Protein AF-A0A920GDY1-F1 (afdb_monomer)

Structure (mmCIF, N/CA/C/O backbone):
data_AF-A0A920GDY1-F1
#
_entry.id   AF-A0A920GDY1-F1
#
loop_
_atom_site.group_PDB
_atom_site.id
_atom_site.type_symbol
_atom_site.label_atom_id
_atom_site.label_alt_id
_atom_site.label_comp_id
_atom_site.label_asym_id
_atom_site.label_entity_id
_atom_site.label_seq_id
_atom_site.pdbx_PDB_ins_code
_atom_site.Cartn_x
_atom_site.Cartn_y
_atom_site.Cartn_z
_atom_site.occupancy
_atom_site.B_iso_or_equiv
_atom_site.auth_seq_id
_atom_site.auth_comp_id
_atom_site.auth_asym_id
_atom_site.auth_atom_id
_atom_site.pdbx_PDB_model_num
ATOM 1 N N . MET A 1 1 ? -15.456 -0.513 18.887 1.00 75.94 1 MET A N 1
ATOM 2 C CA . MET A 1 1 ? -14.136 -1.034 18.470 1.00 75.94 1 MET A CA 1
ATOM 3 C C . MET A 1 1 ? -13.930 -0.932 16.962 1.00 75.94 1 MET A C 1
ATOM 5 O O . MET A 1 1 ? -13.082 -0.151 16.566 1.00 75.94 1 MET A O 1
ATOM 9 N N . MET A 1 2 ? -14.761 -1.563 16.118 1.00 81.94 2 MET A N 1
ATOM 10 C CA . MET A 1 2 ? -14.615 -1.548 14.642 1.00 81.94 2 MET A CA 1
ATOM 11 C C . MET A 1 2 ? -14.378 -0.160 14.011 1.00 81.94 2 MET A C 1
ATOM 13 O O . MET A 1 2 ? -13.548 -0.000 13.127 1.00 81.94 2 MET A O 1
ATOM 17 N N . ARG A 1 3 ? -15.043 0.887 14.512 1.00 79.88 3 ARG A N 1
ATOM 18 C CA . ARG A 1 3 ? -14.840 2.268 14.035 1.00 79.88 3 ARG A CA 1
ATOM 19 C C . ARG A 1 3 ? -13.466 2.850 14.347 1.00 79.88 3 ARG A C 1
ATOM 21 O O . ARG A 1 3 ? -12.954 3.624 13.551 1.00 79.88 3 ARG A O 1
ATOM 28 N N . LEU A 1 4 ? -12.928 2.551 15.529 1.00 85.88 4 LEU A N 1
ATOM 29 C CA . LEU A 1 4 ? -11.597 3.017 15.914 1.00 85.88 4 LEU A CA 1
ATOM 30 C C . LEU A 1 4 ? -10.558 2.328 15.036 1.00 85.88 4 LEU A C 1
ATOM 32 O O . LEU A 1 4 ? -9.696 3.007 14.506 1.00 85.88 4 LEU A O 1
ATOM 36 N N . ILE A 1 5 ? -10.736 1.030 14.782 1.00 89.81 5 ILE A N 1
ATOM 37 C CA . ILE A 1 5 ? -9.878 0.255 13.881 1.00 89.81 5 ILE A CA 1
ATOM 38 C C . ILE A 1 5 ? -9.884 0.859 12.471 1.00 89.81 5 ILE A C 1
ATOM 40 O O . ILE A 1 5 ? -8.822 1.167 11.950 1.00 89.81 5 ILE A O 1
ATOM 44 N N . LEU A 1 6 ? -11.059 1.131 11.885 1.00 88.25 6 LEU A N 1
ATOM 45 C CA . LEU A 1 6 ? -11.145 1.753 10.553 1.00 88.25 6 LEU A CA 1
ATOM 46 C C . LEU A 1 6 ? -10.499 3.145 10.499 1.00 88.25 6 LEU A C 1
ATOM 48 O O . LEU A 1 6 ? -9.872 3.487 9.504 1.00 88.25 6 LEU A O 1
ATOM 52 N N . LYS A 1 7 ? -10.633 3.950 11.560 1.00 88.81 7 LYS A N 1
ATOM 53 C CA . LYS A 1 7 ? -9.992 5.271 11.638 1.00 88.81 7 LYS A CA 1
ATOM 54 C C . LYS A 1 7 ? -8.479 5.181 11.788 1.00 88.81 7 LYS A C 1
ATOM 56 O O . LYS A 1 7 ? -7.783 5.968 11.163 1.00 88.81 7 LYS A O 1
ATOM 61 N N . LEU A 1 8 ? -7.992 4.254 12.613 1.00 92.12 8 LEU A N 1
ATOM 62 C CA . LEU A 1 8 ? -6.563 4.004 12.780 1.00 92.12 8 LEU A CA 1
ATOM 63 C C . LEU A 1 8 ? -5.958 3.521 11.463 1.00 92.12 8 LEU A C 1
ATOM 65 O O . LEU A 1 8 ? -4.971 4.087 11.015 1.00 92.12 8 LEU A O 1
ATOM 69 N N . LEU A 1 9 ? -6.607 2.561 10.800 1.00 91.94 9 LEU A N 1
ATOM 70 C CA . LEU A 1 9 ? -6.190 2.069 9.491 1.00 91.94 9 LEU A CA 1
ATOM 71 C C . LEU A 1 9 ? -6.144 3.203 8.461 1.00 91.94 9 LEU A C 1
ATOM 73 O O . LEU A 1 9 ? -5.144 3.384 7.777 1.00 91.94 9 LEU A O 1
ATOM 77 N N . ALA A 1 10 ? -7.197 4.020 8.404 1.00 91.50 10 ALA A N 1
ATOM 78 C CA . ALA A 1 10 ? -7.238 5.169 7.514 1.00 91.50 10 ALA A CA 1
ATOM 79 C C . ALA A 1 10 ? -6.129 6.191 7.806 1.00 91.50 10 ALA A C 1
ATOM 81 O O . ALA A 1 10 ? -5.517 6.708 6.878 1.00 91.50 10 ALA A O 1
ATOM 82 N N . ALA A 1 11 ? -5.860 6.472 9.084 1.00 92.69 11 ALA A N 1
ATOM 83 C CA . ALA A 1 11 ? -4.797 7.383 9.490 1.00 92.69 11 ALA A CA 1
ATOM 84 C C . ALA A 1 11 ? -3.420 6.861 9.063 1.00 92.69 11 ALA A C 1
ATOM 86 O O . ALA A 1 11 ? -2.634 7.628 8.522 1.00 92.69 11 ALA A O 1
ATOM 87 N N . VAL A 1 12 ? -3.157 5.561 9.233 1.00 93.94 12 VAL A N 1
ATOM 88 C CA . VAL A 1 12 ? -1.912 4.927 8.775 1.00 93.94 12 VAL A CA 1
ATOM 89 C C . VAL A 1 12 ? -1.744 5.090 7.264 1.00 93.94 12 VAL A C 1
ATOM 91 O O . VAL A 1 12 ? -0.704 5.567 6.822 1.00 93.94 12 VAL A O 1
ATOM 94 N N . PHE A 1 13 ? -2.773 4.780 6.468 1.00 90.94 13 PHE A N 1
ATOM 95 C CA . PHE A 1 13 ? -2.702 4.925 5.009 1.00 90.94 13 PHE A CA 1
ATOM 96 C C . PHE A 1 13 ? -2.527 6.379 4.551 1.00 90.94 13 PHE A C 1
ATOM 98 O O . PHE A 1 13 ? -1.761 6.634 3.626 1.00 90.94 13 PHE A O 1
ATOM 105 N N . LEU A 1 14 ? -3.179 7.342 5.209 1.00 90.62 14 LEU A N 1
ATOM 106 C CA . LEU A 1 14 ? -2.998 8.762 4.895 1.00 90.62 14 LEU A CA 1
ATOM 107 C C . LEU A 1 14 ? -1.600 9.267 5.260 1.00 90.62 14 LEU A C 1
ATOM 109 O O . LEU A 1 14 ? -1.019 10.028 4.492 1.00 90.62 14 LEU A O 1
ATOM 113 N N . LEU A 1 15 ? -1.053 8.837 6.401 1.00 92.25 15 LEU A N 1
ATOM 114 C CA . LEU A 1 15 ? 0.309 9.189 6.803 1.00 92.25 15 LEU A CA 1
ATOM 115 C C . LEU A 1 15 ? 1.340 8.604 5.836 1.00 92.25 15 LEU A C 1
ATOM 117 O O . LEU A 1 15 ? 2.235 9.325 5.409 1.00 92.25 15 LEU A O 1
ATOM 121 N N . LEU A 1 16 ? 1.182 7.338 5.437 1.00 89.56 16 LEU A N 1
ATOM 122 C CA . LEU A 1 16 ? 2.042 6.703 4.436 1.00 89.56 16 LEU A CA 1
ATOM 123 C C . LEU A 1 16 ? 1.950 7.408 3.078 1.00 89.56 16 LEU A C 1
ATOM 125 O O . LEU A 1 16 ? 2.979 7.731 2.493 1.00 89.56 16 LEU A O 1
ATOM 129 N N . GLY A 1 17 ? 0.739 7.707 2.598 1.00 88.06 17 GLY A N 1
ATOM 130 C CA . GLY A 1 17 ? 0.547 8.438 1.343 1.00 88.06 17 GLY A CA 1
ATOM 131 C C . GLY A 1 17 ? 1.166 9.836 1.378 1.00 88.06 17 GLY A C 1
ATOM 132 O O . GLY A 1 17 ? 1.862 10.220 0.444 1.00 88.06 17 GLY A O 1
ATOM 133 N N . SER A 1 18 ? 0.984 10.567 2.481 1.00 87.81 18 SER A N 1
ATOM 134 C CA . SER A 1 18 ? 1.590 11.889 2.672 1.00 87.81 18 SER A CA 1
ATOM 135 C C . SER A 1 18 ? 3.114 11.826 2.776 1.00 87.81 18 SER A C 1
ATOM 137 O O . SER A 1 18 ? 3.782 12.740 2.305 1.00 87.81 18 SER A O 1
ATOM 139 N N . TRP A 1 19 ? 3.666 10.773 3.382 1.00 88.25 19 TRP A N 1
ATOM 140 C CA . TRP A 1 19 ? 5.110 10.560 3.479 1.00 88.25 19 TRP A CA 1
ATOM 141 C C . TRP A 1 19 ? 5.737 10.312 2.106 1.00 88.25 19 TRP A C 1
ATOM 143 O O . TRP A 1 19 ? 6.722 10.955 1.753 1.00 88.25 19 TRP A O 1
ATOM 153 N N . VAL A 1 20 ? 5.133 9.426 1.309 1.00 86.25 20 VAL A N 1
ATOM 154 C CA . VAL A 1 20 ? 5.582 9.149 -0.064 1.00 86.25 20 VAL A CA 1
ATOM 155 C C . VAL A 1 20 ? 5.465 10.401 -0.934 1.00 86.25 20 VAL A C 1
ATOM 157 O O . VAL A 1 20 ? 6.415 10.753 -1.621 1.00 86.25 20 VAL A O 1
ATOM 160 N N . MET A 1 21 ? 4.348 11.129 -0.834 1.00 86.31 21 MET A N 1
ATOM 161 C CA . MET A 1 21 ? 4.143 12.382 -1.566 1.00 86.31 21 MET A CA 1
ATOM 162 C C . MET A 1 21 ? 5.175 13.456 -1.193 1.00 86.31 21 MET A C 1
ATOM 164 O O . MET A 1 21 ? 5.622 14.201 -2.057 1.00 86.31 21 MET A O 1
ATOM 168 N N . PHE A 1 22 ? 5.567 13.543 0.081 1.00 85.44 22 PHE A N 1
ATOM 169 C CA . PHE A 1 22 ? 6.618 14.466 0.507 1.00 85.44 22 PHE A CA 1
ATOM 170 C C . PHE A 1 22 ? 7.967 14.097 -0.118 1.00 85.44 22 PHE A C 1
ATOM 172 O O . PHE A 1 22 ? 8.646 14.978 -0.633 1.00 85.44 22 PHE A O 1
ATOM 179 N N . GLY A 1 23 ? 8.309 12.804 -0.146 1.00 82.69 23 GLY A N 1
ATOM 180 C CA . GLY A 1 23 ? 9.503 12.303 -0.828 1.00 82.69 23 GLY A CA 1
ATOM 181 C C . GLY A 1 23 ? 9.524 12.639 -2.321 1.00 82.69 23 GLY A C 1
ATOM 182 O O . GLY A 1 23 ? 10.549 13.108 -2.812 1.00 82.69 23 GLY A O 1
ATOM 183 N N . ASP A 1 24 ? 8.391 12.471 -3.006 1.00 80.50 24 ASP A N 1
ATOM 184 C CA . ASP A 1 24 ? 8.234 12.817 -4.425 1.00 80.50 24 ASP A CA 1
ATOM 185 C C . ASP A 1 24 ? 8.412 14.331 -4.676 1.00 80.50 24 ASP A C 1
ATOM 187 O O . ASP A 1 24 ? 9.008 14.717 -5.671 1.00 80.50 24 ASP A O 1
ATOM 191 N N . ILE A 1 25 ? 7.935 15.201 -3.774 1.00 79.56 25 ILE A N 1
ATOM 192 C CA . ILE A 1 25 ? 8.066 16.668 -3.911 1.00 79.56 25 ILE A CA 1
ATOM 193 C C . ILE A 1 25 ? 9.486 17.149 -3.594 1.00 79.56 25 ILE A C 1
ATOM 195 O O . ILE A 1 25 ? 9.960 18.109 -4.189 1.00 79.56 25 ILE A O 1
ATOM 199 N N . THR A 1 26 ? 10.167 16.530 -2.627 1.00 80.50 26 THR A N 1
ATOM 200 C CA . THR A 1 26 ? 11.518 16.959 -2.223 1.00 80.50 26 THR A CA 1
ATOM 201 C C . THR A 1 26 ? 12.615 16.548 -3.201 1.00 80.50 26 THR A C 1
ATOM 203 O O . THR A 1 26 ? 13.709 17.103 -3.139 1.00 80.50 26 THR A O 1
ATOM 206 N N . ASN A 1 27 ? 12.345 15.579 -4.076 1.00 72.56 27 ASN A N 1
ATOM 207 C CA . ASN A 1 27 ? 13.292 15.082 -5.066 1.00 72.56 27 ASN A CA 1
ATOM 208 C C . ASN A 1 27 ? 12.823 15.504 -6.467 1.00 72.56 27 ASN A C 1
ATOM 210 O O . ASN A 1 27 ? 12.179 14.725 -7.165 1.00 72.56 27 ASN A O 1
ATOM 214 N N . ASP A 1 28 ? 13.159 16.734 -6.872 1.00 61.88 28 ASP A N 1
ATOM 215 C CA . ASP A 1 28 ? 12.762 17.337 -8.162 1.00 61.88 28 ASP A CA 1
ATOM 216 C C . ASP A 1 28 ? 13.195 16.527 -9.412 1.00 61.88 28 ASP A C 1
ATOM 218 O O . ASP A 1 28 ? 12.637 16.717 -10.490 1.00 61.88 28 ASP A O 1
ATOM 222 N N . ASP A 1 29 ? 14.152 15.597 -9.283 1.00 60.28 29 ASP A N 1
ATOM 223 C CA . ASP A 1 29 ? 14.707 14.804 -10.397 1.00 60.28 29 ASP A CA 1
ATOM 224 C C . ASP A 1 29 ? 14.042 13.429 -10.613 1.00 60.28 29 ASP A C 1
ATOM 226 O O . ASP A 1 29 ? 14.365 12.724 -11.573 1.00 60.28 29 ASP A O 1
ATOM 230 N N . SER A 1 30 ? 13.112 13.010 -9.749 1.00 58.72 30 SER A N 1
ATOM 231 C CA . SER A 1 30 ? 12.469 11.693 -9.852 1.00 58.72 30 SER A CA 1
ATOM 232 C C . SER A 1 30 ? 10.981 11.800 -10.167 1.00 58.72 30 SER A C 1
ATOM 234 O O . SER A 1 30 ? 10.211 12.395 -9.418 1.00 58.72 30 SER A O 1
ATOM 236 N N . ALA A 1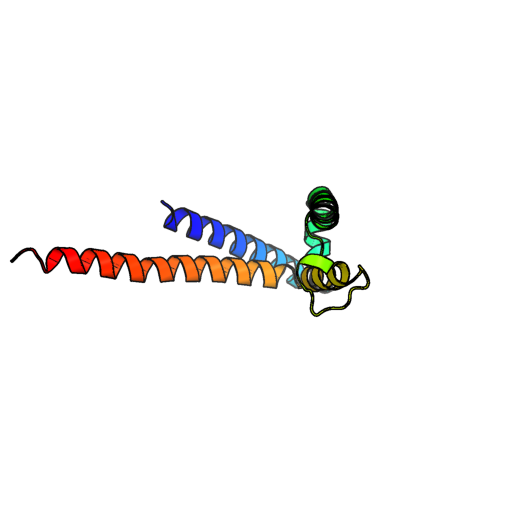 31 ? 10.558 11.166 -11.265 1.00 65.69 31 ALA A N 1
ATOM 237 C CA . ALA A 1 31 ? 9.146 10.898 -11.515 1.00 65.69 31 ALA A CA 1
ATOM 238 C C . ALA A 1 31 ? 8.534 10.154 -10.312 1.00 65.69 31 ALA A C 1
ATOM 240 O O . ALA A 1 31 ? 9.209 9.320 -9.707 1.00 65.69 31 ALA A O 1
ATOM 241 N N . SER A 1 32 ? 7.271 10.461 -9.979 1.00 74.38 32 SER A N 1
ATOM 242 C CA . SER A 1 32 ? 6.572 9.909 -8.805 1.00 74.38 32 SER A CA 1
ATOM 243 C C . SER A 1 32 ? 6.793 8.405 -8.662 1.00 74.38 32 SER A C 1
ATOM 245 O O . SER A 1 32 ? 6.676 7.659 -9.639 1.00 74.38 32 SER A O 1
ATOM 247 N N . VAL A 1 33 ? 7.100 7.953 -7.444 1.00 82.56 33 VAL A N 1
ATOM 248 C CA . VAL A 1 33 ? 7.370 6.535 -7.208 1.00 82.56 33 VAL A CA 1
ATOM 249 C C . VAL A 1 33 ? 6.118 5.708 -7.512 1.00 82.56 33 VAL A C 1
ATOM 251 O O . VAL A 1 33 ? 5.048 5.869 -6.912 1.00 82.56 33 VAL A O 1
ATOM 254 N N . MET A 1 34 ? 6.270 4.777 -8.452 1.00 86.94 34 MET A N 1
ATOM 255 C CA . MET A 1 34 ? 5.208 3.860 -8.855 1.00 86.94 34 MET A CA 1
ATOM 256 C C . MET A 1 34 ? 4.915 2.866 -7.731 1.00 86.94 34 MET A C 1
ATOM 258 O O . MET A 1 34 ? 5.825 2.411 -7.036 1.00 86.94 34 MET A O 1
ATOM 262 N N . LEU A 1 35 ? 3.648 2.485 -7.567 1.00 83.94 35 LEU A N 1
ATOM 263 C CA . LEU A 1 35 ? 3.206 1.558 -6.525 1.00 83.94 35 LEU A CA 1
ATOM 264 C C . LEU A 1 35 ? 3.976 0.232 -6.585 1.00 83.94 35 LEU A C 1
ATOM 266 O O . LEU A 1 35 ? 4.446 -0.252 -5.559 1.00 83.94 35 LEU A O 1
ATOM 270 N N . GLY A 1 36 ? 4.161 -0.326 -7.781 1.00 81.75 36 GLY A N 1
ATOM 271 C CA . GLY A 1 36 ? 4.912 -1.564 -7.978 1.00 81.75 36 GLY A CA 1
ATOM 272 C C . GLY A 1 36 ? 6.368 -1.456 -7.536 1.00 81.75 36 GLY A C 1
ATOM 273 O O . GLY A 1 36 ? 6.850 -2.333 -6.826 1.00 81.75 36 GLY A O 1
ATOM 274 N N . GLN A 1 37 ? 7.042 -0.355 -7.879 1.00 83.31 37 GLN A N 1
ATOM 275 C CA . GLN A 1 37 ? 8.415 -0.098 -7.440 1.00 83.31 37 GLN A CA 1
ATOM 276 C C . GLN A 1 37 ? 8.479 0.081 -5.919 1.00 83.31 37 GLN A C 1
ATOM 278 O O . GLN A 1 37 ? 9.323 -0.521 -5.256 1.00 83.31 37 GLN A O 1
ATOM 283 N N . TYR A 1 38 ? 7.542 0.843 -5.348 1.00 85.12 38 TYR A N 1
ATOM 284 C CA . TYR A 1 38 ? 7.464 1.048 -3.908 1.00 85.12 38 TYR A CA 1
ATOM 285 C C . TYR A 1 38 ? 7.312 -0.278 -3.154 1.00 85.12 38 TYR A C 1
ATOM 287 O O . TYR A 1 38 ? 8.029 -0.508 -2.181 1.00 85.12 38 TYR A O 1
ATOM 295 N N . LEU A 1 39 ? 6.411 -1.159 -3.607 1.00 83.12 39 LEU A N 1
ATOM 296 C CA . LEU A 1 39 ? 6.216 -2.473 -2.998 1.00 83.12 39 LEU A CA 1
ATOM 297 C C . LEU A 1 39 ? 7.395 -3.414 -3.238 1.00 83.12 39 LEU A C 1
ATOM 299 O O . LEU A 1 39 ? 7.780 -4.105 -2.303 1.00 83.12 39 LEU A O 1
ATOM 303 N N . TYR A 1 40 ? 7.987 -3.438 -4.432 1.00 82.19 40 TYR A N 1
ATOM 304 C CA . TYR A 1 40 ? 9.127 -4.309 -4.723 1.00 82.19 40 TYR A CA 1
ATOM 305 C C . TYR A 1 40 ? 10.338 -3.978 -3.845 1.00 82.19 40 TYR A C 1
ATOM 307 O O . TYR A 1 40 ? 10.968 -4.877 -3.299 1.00 82.19 40 TYR A O 1
ATOM 315 N N . GLU A 1 41 ? 10.614 -2.691 -3.625 1.00 85.06 41 GLU A N 1
ATOM 316 C CA . GLU A 1 41 ? 11.717 -2.248 -2.766 1.00 85.06 41 GLU A CA 1
ATOM 317 C C . GLU A 1 41 ? 11.512 -2.596 -1.280 1.00 85.06 41 GLU A C 1
ATOM 319 O O . GLU A 1 41 ? 12.490 -2.754 -0.553 1.00 85.06 41 GLU A O 1
ATOM 324 N N . ARG A 1 42 ? 10.262 -2.697 -0.799 1.00 85.19 42 ARG A N 1
ATOM 325 C CA . ARG A 1 42 ? 9.968 -2.958 0.626 1.00 85.19 42 ARG A CA 1
ATOM 326 C C . ARG A 1 42 ? 9.559 -4.403 0.919 1.00 85.19 42 ARG A C 1
ATOM 328 O O . ARG A 1 42 ? 9.765 -4.865 2.037 1.00 85.19 42 ARG A O 1
ATOM 335 N N . ALA A 1 43 ? 8.954 -5.097 -0.039 1.00 83.69 43 ALA A N 1
ATOM 336 C CA . ALA A 1 43 ? 8.371 -6.425 0.127 1.00 83.69 43 ALA A CA 1
ATOM 337 C C . ALA A 1 43 ? 8.351 -7.211 -1.207 1.00 83.69 43 ALA A C 1
ATOM 339 O O . ALA A 1 43 ? 7.273 -7.492 -1.741 1.00 83.69 43 ALA A O 1
ATOM 340 N N . PRO A 1 44 ? 9.519 -7.611 -1.746 1.00 80.88 44 PRO A N 1
ATOM 341 C CA . PRO A 1 44 ? 9.594 -8.352 -3.010 1.00 80.88 44 PRO A CA 1
ATOM 342 C C . PRO A 1 44 ? 8.925 -9.733 -2.918 1.00 80.88 44 PRO A C 1
ATOM 344 O O . PRO A 1 44 ? 8.234 -10.153 -3.843 1.00 80.88 44 PRO A O 1
ATOM 347 N N . GLU A 1 45 ? 9.042 -10.392 -1.763 1.00 82.56 45 GLU A N 1
ATOM 348 C CA . GLU A 1 45 ? 8.415 -11.690 -1.475 1.00 82.56 45 GLU A CA 1
ATOM 349 C C 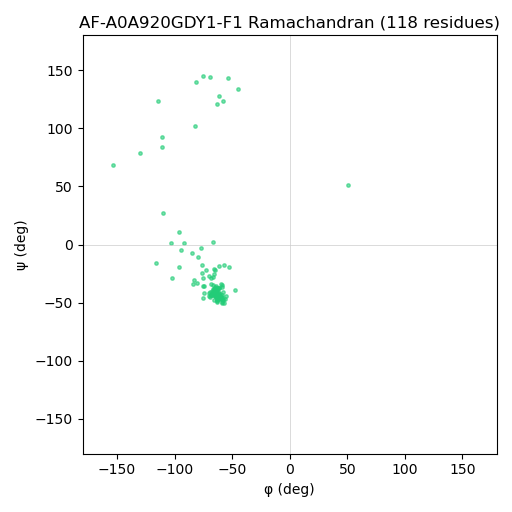. GLU A 1 45 ? 6.888 -11.645 -1.615 1.00 82.56 45 GLU A C 1
ATOM 351 O O . GLU A 1 45 ? 6.269 -12.588 -2.098 1.00 82.56 45 GLU A O 1
ATOM 356 N N . PHE A 1 46 ? 6.253 -10.528 -1.238 1.00 80.12 46 PHE A N 1
ATOM 357 C CA . PHE A 1 46 ? 4.801 -10.386 -1.352 1.00 80.12 46 PHE A CA 1
ATOM 358 C C . PHE A 1 46 ? 4.341 -10.432 -2.812 1.00 80.12 46 PHE A C 1
ATOM 360 O O . PHE A 1 46 ? 3.333 -11.066 -3.114 1.00 80.12 46 PHE A O 1
ATOM 367 N N . LEU A 1 47 ? 5.089 -9.792 -3.716 1.00 73.75 47 LEU A N 1
ATOM 368 C CA . LEU A 1 47 ? 4.779 -9.781 -5.145 1.00 73.75 47 LEU A CA 1
ATOM 369 C C . LEU A 1 47 ? 4.944 -11.173 -5.763 1.00 73.75 47 LEU A C 1
ATOM 371 O O . LEU A 1 47 ? 4.056 -11.615 -6.485 1.00 73.75 47 LEU A O 1
ATOM 375 N N . GLN A 1 48 ? 6.015 -11.887 -5.411 1.00 80.12 48 GLN A N 1
ATOM 376 C CA . GLN A 1 48 ? 6.274 -13.243 -5.909 1.00 80.12 48 GLN A CA 1
ATOM 377 C C . GLN A 1 48 ? 5.241 -14.256 -5.399 1.00 80.12 48 GLN A C 1
ATOM 379 O O . GLN A 1 48 ? 4.745 -15.090 -6.156 1.00 80.12 48 GLN A O 1
ATOM 384 N N . VAL A 1 49 ? 4.867 -14.168 -4.118 1.00 80.06 49 VAL A N 1
ATOM 385 C CA . VAL A 1 49 ? 3.824 -15.027 -3.543 1.00 80.06 49 VAL A CA 1
ATOM 386 C C . VAL A 1 49 ? 2.461 -14.706 -4.153 1.00 80.06 49 VAL A C 1
ATOM 388 O O . VAL A 1 49 ? 1.711 -15.628 -4.464 1.00 80.06 49 VAL A O 1
ATOM 391 N N . ALA A 1 50 ? 2.129 -13.427 -4.351 1.00 76.75 50 ALA A N 1
ATOM 392 C CA . ALA A 1 50 ? 0.880 -13.039 -4.996 1.00 76.75 50 ALA A CA 1
ATOM 393 C C . ALA A 1 50 ? 0.796 -13.590 -6.426 1.00 76.75 50 ALA A C 1
ATOM 395 O O . ALA A 1 50 ? -0.216 -14.194 -6.771 1.00 76.75 50 ALA A O 1
ATOM 396 N N . GLU A 1 51 ? 1.864 -13.456 -7.217 1.00 76.12 51 GLU A N 1
ATOM 397 C CA . GLU A 1 51 ? 1.960 -14.015 -8.570 1.00 76.12 51 GLU A CA 1
ATOM 398 C C . GLU A 1 51 ? 1.747 -15.536 -8.570 1.00 76.12 51 GLU A C 1
ATOM 400 O O . GLU A 1 51 ? 0.857 -16.029 -9.262 1.00 76.12 51 GLU A O 1
ATOM 405 N N . ALA A 1 52 ? 2.459 -16.272 -7.712 1.00 77.06 52 ALA A N 1
ATOM 406 C CA . ALA A 1 52 ? 2.332 -17.727 -7.618 1.00 77.06 52 ALA A CA 1
ATOM 407 C C . ALA A 1 52 ? 0.943 -18.198 -7.141 1.00 77.06 52 ALA A C 1
ATOM 409 O O . ALA A 1 52 ? 0.443 -19.234 -7.583 1.00 77.06 52 ALA A O 1
ATOM 410 N N . VAL A 1 53 ? 0.304 -17.465 -6.221 1.00 77.56 53 VAL A N 1
ATOM 411 C CA . VAL A 1 53 ? -1.055 -17.778 -5.746 1.00 77.56 53 VAL A CA 1
ATOM 412 C C . VAL A 1 53 ? -2.077 -17.516 -6.846 1.00 77.56 53 VAL A C 1
ATOM 414 O O . VAL A 1 53 ? -2.964 -18.337 -7.066 1.00 77.56 53 VAL A O 1
ATOM 417 N N . ILE A 1 54 ? -1.969 -16.387 -7.537 1.00 69.69 54 ILE A N 1
ATOM 418 C CA . ILE A 1 54 ? -2.894 -16.018 -8.606 1.00 69.69 54 ILE A CA 1
ATOM 419 C C . ILE A 1 54 ? -2.806 -17.027 -9.754 1.00 69.69 54 ILE A C 1
ATOM 421 O O . ILE A 1 54 ? -3.840 -17.566 -10.134 1.00 69.69 54 ILE A O 1
ATOM 425 N N . ASP A 1 55 ? -1.601 -17.345 -10.231 1.00 70.50 55 ASP A N 1
ATOM 426 C CA . ASP A 1 55 ? -1.384 -18.301 -11.327 1.00 70.50 55 ASP A CA 1
ATOM 427 C C . ASP A 1 55 ? -1.945 -19.698 -11.002 1.00 70.50 55 ASP A C 1
ATOM 429 O O . ASP A 1 55 ? -2.506 -20.392 -11.848 1.00 70.50 55 ASP A O 1
ATOM 433 N N . ARG A 1 56 ? -1.871 -20.097 -9.727 1.00 70.00 56 ARG A N 1
ATOM 434 C CA . ARG A 1 56 ? -2.335 -21.412 -9.273 1.00 70.00 56 ARG A CA 1
ATOM 435 C C . ARG A 1 56 ? -3.834 -21.492 -8.976 1.00 70.00 56 ARG A C 1
ATOM 437 O O . ARG A 1 56 ? -4.411 -22.568 -9.124 1.00 70.00 56 ARG A O 1
ATOM 444 N N . TYR A 1 57 ? -4.448 -20.421 -8.474 1.00 68.81 57 TYR A N 1
ATOM 445 C CA . TYR A 1 57 ? -5.810 -20.468 -7.917 1.00 68.81 57 TYR A CA 1
ATOM 446 C C . TYR A 1 57 ? -6.835 -19.628 -8.677 1.00 68.81 57 TYR A C 1
ATOM 448 O O . TYR A 1 57 ? -8.035 -19.821 -8.479 1.00 68.81 57 TYR A O 1
ATOM 456 N N . ILE A 1 58 ? -6.398 -18.706 -9.530 1.00 66.31 58 ILE A N 1
ATOM 457 C CA . ILE A 1 58 ? -7.283 -17.885 -10.348 1.00 66.31 58 ILE A CA 1
ATOM 458 C C . ILE A 1 58 ? -7.098 -18.322 -11.792 1.00 66.31 58 ILE A C 1
ATOM 460 O O . ILE A 1 58 ? -6.236 -17.809 -12.490 1.00 66.31 58 ILE A O 1
ATOM 464 N N . ASP A 1 59 ? -7.925 -19.264 -12.242 1.00 60.97 59 ASP A N 1
ATOM 465 C CA . ASP A 1 59 ? -7.975 -19.658 -13.649 1.00 60.97 59 ASP A CA 1
ATOM 466 C C . ASP A 1 59 ? -8.860 -18.659 -14.42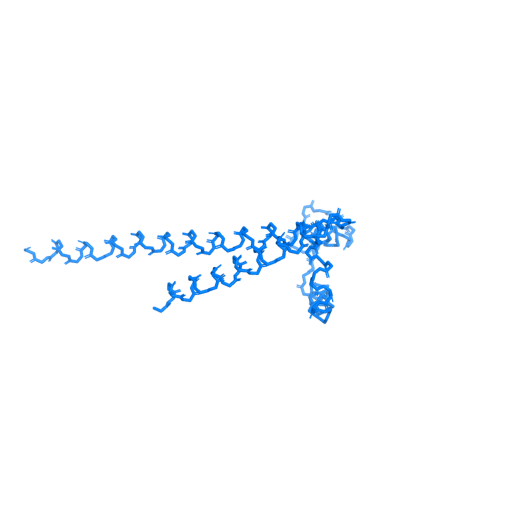4 1.00 60.97 59 ASP A C 1
ATOM 468 O O . ASP A 1 59 ? -10.098 -18.726 -14.328 1.00 60.97 59 ASP A O 1
ATOM 472 N N . PRO A 1 60 ? -8.274 -17.701 -15.174 1.00 56.75 60 PRO A N 1
ATOM 473 C CA . PRO A 1 60 ? -9.039 -16.654 -15.846 1.00 56.75 60 PRO A CA 1
ATOM 474 C C . PRO A 1 60 ? -9.967 -17.203 -16.930 1.00 56.75 60 PRO A C 1
ATOM 476 O O . PRO A 1 60 ? -10.964 -16.554 -17.250 1.00 56.75 60 PRO A O 1
ATOM 479 N N . CYS A 1 61 ? -9.679 -18.402 -17.450 1.00 59.25 61 CYS A N 1
ATOM 480 C CA . CYS A 1 61 ? -10.484 -19.059 -18.474 1.00 59.25 61 CYS A CA 1
ATOM 481 C C . CYS A 1 61 ? -11.847 -19.499 -17.929 1.00 59.25 61 CYS A C 1
ATOM 483 O O . CYS A 1 61 ? -12.848 -19.449 -18.643 1.00 59.25 61 CYS A O 1
ATOM 485 N N . SER A 1 62 ? -11.898 -19.904 -16.657 1.00 56.62 62 SER A N 1
ATOM 486 C CA . SER A 1 62 ? -13.139 -20.331 -15.999 1.00 56.62 62 SER A CA 1
ATOM 487 C C . SER A 1 62 ? -13.962 -19.157 -15.456 1.00 56.62 62 SER A C 1
ATOM 489 O O . SER A 1 62 ? -15.191 -19.230 -15.416 1.00 56.62 62 SER A O 1
ATOM 491 N N . LEU A 1 63 ? -13.297 -18.063 -15.060 1.00 60.22 63 LEU A N 1
ATOM 492 C CA . LEU A 1 63 ? -13.943 -16.918 -14.415 1.00 60.22 63 LEU A CA 1
ATOM 493 C C . LEU A 1 63 ? -14.634 -15.979 -15.416 1.00 60.22 63 LEU A C 1
ATOM 495 O O . LEU A 1 63 ? -15.668 -15.394 -15.100 1.00 60.22 63 LEU A O 1
ATOM 499 N N . PHE A 1 64 ? -14.080 -15.841 -16.626 1.00 56.09 64 PHE A N 1
ATOM 500 C CA . PHE A 1 64 ? -14.629 -14.994 -17.684 1.00 56.09 64 PHE A CA 1
ATOM 501 C C . PHE A 1 64 ? -14.741 -15.759 -19.009 1.00 56.09 64 PHE A C 1
ATOM 503 O O . PHE A 1 64 ? -13.968 -15.557 -19.943 1.00 56.09 64 PHE A O 1
ATOM 510 N N . ILE A 1 65 ? -15.790 -16.579 -19.118 1.00 53.56 65 ILE A N 1
ATOM 511 C CA . ILE A 1 65 ? -16.164 -17.353 -20.323 1.00 53.56 65 ILE A CA 1
ATOM 512 C C . ILE A 1 65 ? -16.287 -16.471 -21.588 1.00 53.56 65 ILE A C 1
ATOM 514 O O . ILE A 1 65 ? -16.194 -16.962 -22.709 1.00 53.56 65 ILE A O 1
ATOM 518 N N . ALA A 1 66 ? -16.453 -15.155 -21.424 1.00 55.16 66 ALA A N 1
ATOM 519 C CA . ALA A 1 66 ? -16.578 -14.191 -22.513 1.00 55.16 66 ALA A CA 1
ATOM 520 C C . ALA A 1 66 ? -15.249 -13.767 -23.182 1.00 55.16 66 ALA A C 1
ATOM 522 O O . ALA A 1 66 ? -15.310 -13.096 -24.209 1.00 55.16 66 ALA A O 1
ATOM 523 N N . LEU A 1 67 ? -14.068 -14.108 -22.636 1.00 53.28 67 LEU A 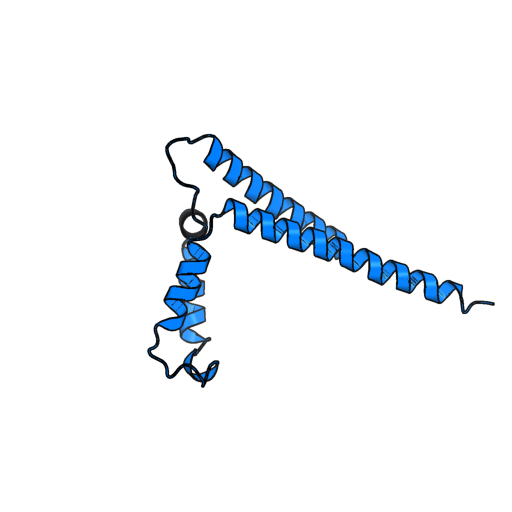N 1
ATOM 524 C CA . LEU A 1 67 ? -12.780 -13.567 -23.118 1.00 53.28 67 LEU A CA 1
ATOM 525 C C . LEU A 1 67 ? -11.923 -14.502 -24.002 1.00 53.28 67 LEU A C 1
ATOM 527 O O . LEU A 1 67 ? -10.863 -14.068 -24.443 1.00 53.28 67 LEU A O 1
ATOM 531 N N . GLY A 1 68 ? -12.360 -15.730 -24.327 1.00 51.38 68 GLY A N 1
ATOM 532 C CA . GLY A 1 68 ? -11.724 -16.575 -25.367 1.00 51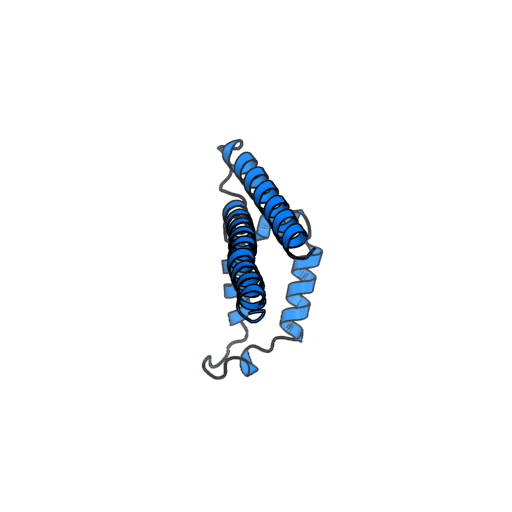.38 68 GLY A CA 1
ATOM 533 C C . GLY A 1 68 ? -10.199 -16.743 -25.224 1.00 51.38 68 GLY A C 1
ATOM 534 O O . GLY A 1 68 ? -9.449 -16.442 -26.149 1.00 51.38 68 GLY A O 1
ATOM 535 N N . CYS A 1 69 ? -9.742 -17.136 -24.033 1.00 56.06 69 CYS A N 1
ATOM 536 C CA . CYS A 1 69 ? -8.425 -16.791 -23.494 1.00 56.06 69 CYS A CA 1
ATOM 537 C C . CYS A 1 69 ? -7.182 -17.273 -24.273 1.00 56.06 69 CYS A C 1
ATOM 539 O O . CYS A 1 69 ? -6.947 -18.466 -24.454 1.00 56.06 69 CYS A O 1
ATOM 541 N N . SER A 1 70 ? -6.299 -16.305 -24.556 1.00 51.91 70 SER A N 1
ATOM 542 C CA . SER A 1 70 ? -4.849 -16.419 -24.337 1.00 51.91 70 SER A CA 1
ATOM 543 C C . SER A 1 70 ? -4.564 -16.123 -22.847 1.00 51.91 70 SER A C 1
ATOM 545 O O . SER A 1 70 ? -5.192 -15.213 -22.297 1.00 51.91 70 SER A O 1
ATOM 547 N N . PRO A 1 71 ? -3.651 -16.849 -22.173 1.00 52.28 71 PRO A N 1
ATOM 548 C CA . PRO A 1 71 ? -3.464 -16.835 -20.710 1.00 52.28 71 PRO A CA 1
ATOM 549 C C . PRO A 1 71 ? -2.936 -15.509 -20.125 1.00 52.28 71 PRO A C 1
ATOM 551 O O . PRO A 1 71 ? -2.730 -15.387 -18.923 1.00 52.28 71 PRO A O 1
ATOM 554 N N . PHE A 1 72 ? -2.733 -14.484 -20.949 1.00 53.34 72 PHE A N 1
ATOM 555 C CA . PHE A 1 72 ? -2.006 -13.277 -20.569 1.00 53.34 72 PHE A CA 1
ATOM 556 C C . PHE A 1 72 ? -2.854 -12.131 -20.016 1.00 53.34 72 PHE A C 1
ATOM 558 O O . PHE A 1 72 ? -2.271 -11.104 -19.715 1.00 53.34 72 PHE A O 1
ATOM 565 N N . ILE A 1 73 ? -4.180 -12.236 -19.858 1.00 54.16 73 ILE A N 1
ATOM 566 C CA . ILE A 1 73 ? -5.025 -11.087 -19.436 1.00 54.16 73 ILE A CA 1
ATOM 567 C C . ILE A 1 73 ? -4.729 -10.613 -18.001 1.00 54.16 73 ILE A C 1
ATOM 569 O O . ILE A 1 73 ? -4.923 -9.442 -17.679 1.00 54.16 73 ILE A O 1
ATOM 573 N N . TRP A 1 74 ? -4.214 -11.484 -17.138 1.00 58.19 74 TRP A N 1
ATOM 574 C CA . TRP A 1 74 ? -3.928 -11.134 -15.744 1.00 58.19 74 TRP A CA 1
ATOM 575 C C . TRP A 1 74 ? -2.676 -10.257 -15.574 1.00 58.19 74 TRP A C 1
ATOM 577 O O . TRP A 1 74 ? -2.679 -9.322 -14.770 1.00 58.19 74 TRP A O 1
ATOM 587 N N . HIS A 1 75 ? -1.643 -10.480 -16.393 1.00 60.19 75 HIS A N 1
ATOM 588 C CA . HIS A 1 75 ? -0.419 -9.670 -16.397 1.00 60.19 75 HIS A CA 1
ATOM 589 C C . HIS A 1 75 ? -0.626 -8.165 -16.693 1.00 60.19 75 HIS A C 1
ATOM 591 O O . HIS A 1 75 ? -0.076 -7.362 -15.941 1.00 60.19 75 HIS A O 1
ATOM 597 N N . PRO A 1 76 ? -1.400 -7.722 -17.711 1.00 66.50 76 PRO A N 1
ATOM 598 C CA . PRO A 1 76 ? -1.645 -6.308 -17.990 1.00 66.50 76 PRO A CA 1
ATOM 599 C C . PRO A 1 76 ? -2.533 -5.638 -16.933 1.00 66.50 76 PRO A C 1
ATOM 601 O O . PRO A 1 76 ? -2.425 -4.435 -16.703 1.00 66.50 76 PRO A O 1
ATOM 604 N N . VAL A 1 77 ? -3.404 -6.391 -16.254 1.00 67.56 77 VAL A N 1
ATOM 605 C CA . VAL A 1 77 ? -4.269 -5.833 -15.202 1.00 67.56 77 VAL A CA 1
ATOM 606 C C . VAL A 1 77 ? -3.471 -5.565 -13.926 1.00 67.56 77 VAL A C 1
ATOM 608 O O . VAL A 1 77 ? -3.556 -4.467 -13.381 1.00 67.56 77 VAL A O 1
ATOM 611 N N . ILE A 1 78 ? -2.639 -6.509 -13.475 1.00 70.00 78 ILE A N 1
ATOM 612 C CA . ILE A 1 78 ? -1.740 -6.253 -12.340 1.00 70.00 78 ILE A CA 1
ATOM 613 C C . ILE A 1 78 ? -0.744 -5.151 -12.701 1.00 70.00 78 ILE A C 1
ATOM 615 O O . ILE A 1 78 ? -0.578 -4.210 -11.931 1.00 70.00 78 ILE A O 1
ATOM 619 N N . SER A 1 79 ? -0.093 -5.230 -13.866 1.00 72.31 79 SER A N 1
ATOM 620 C CA . SER A 1 79 ? 0.929 -4.246 -14.232 1.00 72.31 79 SER A CA 1
ATOM 621 C C . SER A 1 79 ? 0.353 -2.836 -14.338 1.00 72.31 79 SER A C 1
ATOM 623 O O . SER A 1 79 ? 0.987 -1.893 -13.872 1.00 72.31 79 SER A O 1
ATOM 625 N N . SER A 1 80 ? -0.878 -2.688 -14.843 1.00 75.94 80 SER A N 1
ATOM 626 C CA . SER A 1 80 ? -1.566 -1.396 -14.855 1.00 75.94 80 SER A CA 1
ATOM 627 C C . SER A 1 80 ? -1.900 -0.893 -13.453 1.00 75.94 80 SER A C 1
ATOM 629 O O . SER A 1 80 ? -1.715 0.291 -13.211 1.00 75.94 80 SER A O 1
ATOM 631 N N . LEU A 1 81 ? -2.305 -1.751 -12.508 1.00 75.88 81 LEU A N 1
ATOM 632 C CA . LEU A 1 81 ? -2.503 -1.365 -11.102 1.00 75.88 81 LEU A CA 1
ATOM 633 C C . LEU A 1 81 ? -1.189 -0.968 -10.411 1.00 75.88 81 LEU A C 1
ATOM 635 O O . LEU A 1 81 ? -1.162 -0.025 -9.621 1.00 75.88 81 LEU A O 1
ATOM 639 N N . LEU A 1 82 ? -0.091 -1.662 -10.715 1.00 78.62 82 LEU A N 1
ATOM 640 C CA . LEU A 1 82 ? 1.237 -1.377 -10.163 1.00 78.62 82 LEU A CA 1
ATOM 641 C C . LEU A 1 82 ? 1.868 -0.107 -10.750 1.00 78.62 82 LEU A C 1
ATOM 643 O O . LEU A 1 82 ? 2.737 0.482 -10.108 1.00 78.62 82 LEU A O 1
ATOM 647 N N . LEU A 1 83 ? 1.423 0.330 -11.930 1.00 83.88 83 LEU A N 1
ATOM 648 C CA . LEU A 1 83 ? 1.866 1.572 -12.566 1.00 83.88 83 LEU A CA 1
ATOM 649 C C . LEU A 1 83 ? 1.244 2.835 -11.954 1.00 83.88 83 LEU A C 1
ATOM 651 O O . LEU A 1 83 ? 1.544 3.939 -12.400 1.00 83.88 83 LEU A O 1
ATOM 655 N N . TRP A 1 84 ? 0.337 2.707 -10.983 1.00 85.44 84 TRP A N 1
ATOM 656 C CA . TRP A 1 84 ? -0.273 3.882 -10.370 1.00 85.44 84 TRP A CA 1
ATOM 657 C C . TRP A 1 84 ? 0.703 4.564 -9.406 1.00 85.44 84 TRP A C 1
ATOM 659 O O . TRP A 1 84 ? 1.436 3.872 -8.696 1.00 85.44 84 TRP A O 1
ATOM 669 N N . PRO A 1 85 ? 0.681 5.905 -9.308 1.00 87.88 85 PRO A N 1
ATOM 670 C CA . PRO A 1 85 ? 1.479 6.626 -8.324 1.00 87.88 85 PRO A CA 1
ATOM 671 C C . PRO A 1 85 ? 1.146 6.158 -6.905 1.00 87.88 85 PRO A C 1
ATOM 673 O O . PRO A 1 85 ? -0.015 6.218 -6.478 1.00 87.88 85 PRO A O 1
ATOM 676 N N . ALA A 1 86 ? 2.156 5.706 -6.161 1.00 86.25 86 ALA A N 1
ATOM 677 C CA . ALA A 1 86 ? 1.963 5.093 -4.847 1.00 86.25 86 ALA A CA 1
ATOM 678 C C . ALA A 1 86 ? 1.248 6.044 -3.871 1.00 86.25 86 ALA A C 1
ATOM 680 O O . ALA A 1 86 ? 0.325 5.642 -3.155 1.00 86.25 86 ALA A O 1
ATOM 681 N N . ALA A 1 87 ? 1.615 7.330 -3.902 1.00 86.81 87 ALA A N 1
ATOM 682 C CA . ALA A 1 87 ? 1.001 8.376 -3.090 1.00 86.81 87 ALA A CA 1
ATOM 683 C C . ALA A 1 87 ? -0.519 8.475 -3.307 1.00 86.81 87 ALA A C 1
ATOM 685 O O . ALA A 1 87 ? -1.286 8.490 -2.341 1.00 86.81 87 ALA A O 1
ATOM 686 N N . ILE A 1 88 ? -0.971 8.484 -4.568 1.00 87.75 88 ILE A N 1
ATOM 687 C CA . ILE A 1 88 ? -2.397 8.596 -4.909 1.00 87.75 88 ILE A CA 1
ATOM 688 C C . ILE A 1 88 ? -3.158 7.381 -4.381 1.00 87.75 88 ILE A C 1
ATOM 690 O O . ILE A 1 88 ? -4.206 7.534 -3.754 1.00 87.75 88 ILE A O 1
ATOM 694 N N . VAL A 1 89 ? -2.617 6.178 -4.579 1.00 89.81 89 VAL A N 1
ATOM 695 C CA . VAL A 1 89 ? -3.260 4.931 -4.147 1.00 89.81 89 VAL A CA 1
ATOM 696 C C . VAL A 1 89 ? -3.450 4.908 -2.629 1.00 89.81 89 VAL A C 1
ATOM 698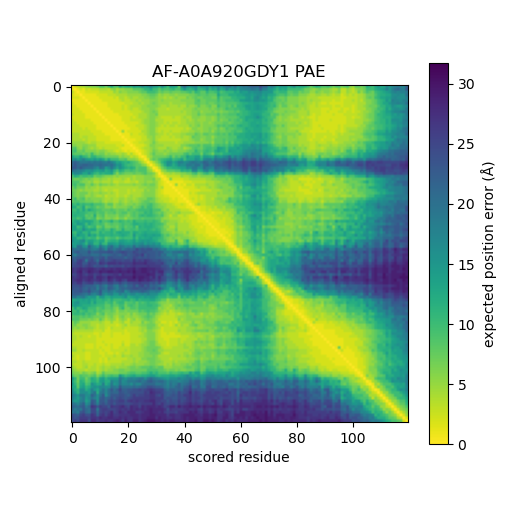 O O . VAL A 1 89 ? -4.554 4.638 -2.147 1.00 89.81 89 VAL A O 1
ATOM 701 N N . PHE A 1 90 ? -2.416 5.257 -1.859 1.00 89.50 90 PHE A N 1
ATOM 702 C CA . PHE A 1 90 ? -2.508 5.295 -0.398 1.00 89.50 90 PHE A CA 1
ATOM 703 C C . PHE A 1 90 ? -3.483 6.365 0.108 1.00 89.50 90 PHE A C 1
ATOM 705 O O . PHE A 1 90 ? -4.267 6.096 1.024 1.00 89.50 90 PHE A O 1
ATOM 712 N N . LEU A 1 91 ? -3.501 7.549 -0.512 1.00 89.81 91 LEU A N 1
ATOM 713 C CA . LEU A 1 91 ? -4.436 8.614 -0.149 1.00 89.81 91 LEU A CA 1
ATOM 714 C C . LEU A 1 91 ? -5.892 8.237 -0.449 1.00 89.81 91 LEU A C 1
ATOM 716 O O . LEU A 1 91 ? -6.765 8.450 0.396 1.00 89.81 91 LEU A O 1
ATOM 720 N N . VAL A 1 92 ? -6.158 7.632 -1.610 1.00 92.56 92 VAL A N 1
ATOM 721 C CA . VAL A 1 92 ? -7.498 7.159 -1.989 1.00 92.56 92 VAL A CA 1
ATOM 722 C C . VAL A 1 92 ? -7.979 6.076 -1.025 1.00 92.56 92 VAL A C 1
ATOM 724 O O . VAL A 1 92 ? -9.100 6.164 -0.522 1.00 92.56 92 VAL A O 1
ATOM 727 N N . MET A 1 93 ? -7.130 5.100 -0.694 1.00 90.75 93 MET A N 1
ATOM 728 C CA . MET A 1 93 ? -7.465 4.042 0.265 1.00 90.75 93 MET A CA 1
ATOM 729 C C . MET A 1 93 ? -7.736 4.598 1.667 1.00 90.75 93 MET A C 1
ATOM 731 O O . MET A 1 93 ? -8.744 4.256 2.293 1.00 90.75 93 MET A O 1
ATOM 735 N N . GLY A 1 94 ? -6.892 5.514 2.148 1.00 90.56 94 GLY A N 1
ATOM 736 C CA . GLY A 1 94 ? -7.110 6.210 3.416 1.00 90.56 94 GLY A CA 1
ATOM 737 C C . GLY A 1 94 ? -8.429 6.992 3.431 1.00 90.56 94 GLY A C 1
ATOM 738 O O . GLY A 1 94 ? -9.222 6.879 4.371 1.00 90.56 94 GLY A O 1
ATOM 739 N N . GLY A 1 95 ? -8.719 7.725 2.353 1.00 90.81 95 GLY A N 1
ATOM 740 C CA . GLY A 1 95 ? -9.982 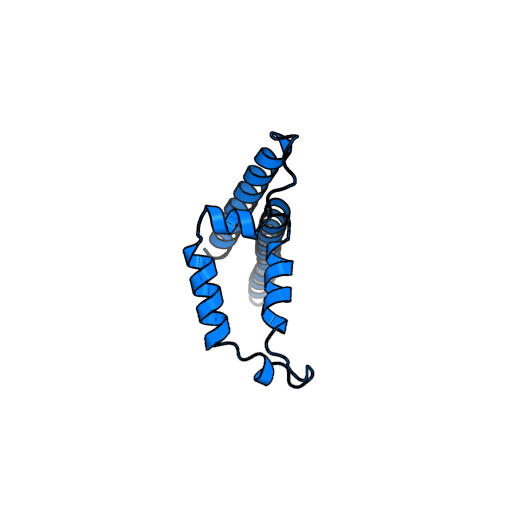8.436 2.160 1.00 90.81 95 GLY A CA 1
ATOM 741 C C . GLY A 1 95 ? -11.195 7.503 2.159 1.00 90.81 95 GLY A C 1
ATOM 742 O O . GLY A 1 95 ? -12.178 7.772 2.855 1.00 90.81 95 GLY A O 1
ATOM 743 N N . ALA A 1 96 ? -11.113 6.372 1.457 1.00 91.25 96 ALA A N 1
ATOM 744 C CA . ALA A 1 96 ? -12.166 5.364 1.405 1.00 91.25 96 ALA A CA 1
ATOM 745 C C . ALA A 1 96 ? -12.469 4.786 2.796 1.00 91.25 96 ALA A C 1
ATOM 747 O O . ALA A 1 96 ? -13.632 4.737 3.206 1.00 91.25 96 ALA A O 1
ATOM 748 N N . PHE A 1 97 ? -11.442 4.435 3.579 1.00 90.81 97 PHE A N 1
ATOM 749 C CA . PHE A 1 97 ? -11.635 3.959 4.951 1.00 90.81 97 PHE A CA 1
ATOM 750 C C . PHE A 1 97 ? -12.233 5.035 5.869 1.00 90.81 97 PHE A C 1
ATOM 752 O O . PHE A 1 97 ? -13.109 4.728 6.689 1.00 90.81 97 PHE A O 1
ATOM 759 N N . LEU A 1 98 ? -11.843 6.307 5.714 1.00 90.69 98 LEU A N 1
ATOM 760 C CA . LEU A 1 98 ? -12.474 7.410 6.443 1.00 90.69 98 LEU A CA 1
ATOM 761 C C . LEU A 1 98 ? -13.949 7.566 6.071 1.00 90.69 98 LEU A C 1
ATOM 763 O O . LEU A 1 98 ? -14.788 7.671 6.972 1.00 90.69 98 LEU A O 1
ATOM 767 N N . LEU A 1 99 ? -14.283 7.566 4.781 1.00 89.75 99 LEU A N 1
ATOM 768 C CA . LEU A 1 99 ? -15.661 7.666 4.301 1.00 89.75 99 LEU A CA 1
ATOM 769 C C . LEU A 1 99 ? -16.507 6.502 4.810 1.00 89.75 99 LEU A C 1
ATOM 771 O O . LEU A 1 99 ? -17.588 6.724 5.359 1.00 89.75 99 LEU A O 1
ATOM 775 N N . LEU A 1 100 ? -15.980 5.282 4.740 1.00 88.25 100 LEU A N 1
ATOM 776 C CA . LEU A 1 100 ? -16.642 4.094 5.258 1.00 88.25 100 LEU A CA 1
ATOM 777 C C . LEU A 1 100 ? -16.891 4.218 6.769 1.00 88.25 100 LEU A C 1
ATOM 779 O O . LEU A 1 100 ? -18.007 3.994 7.245 1.00 88.25 100 LEU A O 1
ATOM 783 N N . SER A 1 101 ? -15.899 4.688 7.533 1.00 86.38 101 SER A N 1
ATOM 784 C CA . SER A 1 101 ? -16.052 4.934 8.972 1.00 86.38 101 SER A CA 1
ATOM 785 C C . SER A 1 101 ? -17.151 5.964 9.290 1.00 86.38 101 SER A C 1
ATOM 787 O O . SER A 1 101 ? -17.853 5.836 10.302 1.00 86.38 101 SER A O 1
ATOM 789 N N . ARG A 1 102 ? -17.332 6.971 8.418 1.00 84.06 102 ARG A N 1
ATOM 790 C CA . ARG A 1 102 ? -18.384 7.993 8.526 1.00 84.06 102 ARG A CA 1
ATOM 791 C C . ARG A 1 102 ? -19.751 7.430 8.150 1.00 84.06 102 ARG A C 1
ATOM 793 O O . ARG A 1 102 ? -20.711 7.682 8.878 1.00 84.06 102 ARG A O 1
ATOM 800 N N . LEU A 1 103 ? -19.847 6.621 7.097 1.00 83.56 103 LEU A N 1
ATOM 801 C CA . LEU A 1 103 ? -21.097 5.988 6.673 1.00 83.56 103 LEU A CA 1
ATOM 802 C C . LEU A 1 103 ? -21.660 5.078 7.775 1.00 83.56 103 LEU A C 1
ATOM 804 O O . LEU A 1 103 ? -22.835 5.173 8.140 1.00 83.56 103 LEU A O 1
ATOM 808 N N . PHE A 1 104 ? -20.794 4.299 8.429 1.00 72.88 104 PHE A N 1
ATOM 809 C CA . PHE A 1 104 ? -21.173 3.494 9.592 1.00 72.88 104 PHE A CA 1
ATOM 810 C C . PHE A 1 104 ? -21.683 4.329 10.786 1.00 72.88 104 PHE A C 1
ATOM 812 O O . PHE A 1 104 ? -22.350 3.779 11.670 1.00 72.88 104 PHE A O 1
ATOM 819 N N . ARG A 1 105 ? -21.411 5.646 10.854 1.00 65.50 105 ARG A N 1
ATOM 820 C CA . ARG A 1 105 ? -21.963 6.571 11.868 1.00 65.50 105 ARG A CA 1
ATOM 821 C C . ARG A 1 105 ? -23.458 6.813 11.667 1.00 65.50 105 ARG A C 1
ATOM 823 O O . ARG A 1 105 ? -24.209 6.724 12.640 1.00 65.50 105 ARG A O 1
ATOM 830 N N . GLY A 1 106 ? -23.881 7.043 10.423 1.00 60.03 106 GLY A N 1
ATOM 831 C CA . GLY A 1 106 ? -25.281 7.289 10.063 1.00 60.03 106 GLY A CA 1
ATOM 832 C C . GLY A 1 106 ? -26.194 6.098 10.362 1.00 60.03 106 GLY A C 1
ATOM 833 O O . GLY A 1 106 ? -27.285 6.274 10.906 1.00 60.03 106 GLY A O 1
ATOM 834 N N . PHE A 1 107 ? -25.715 4.876 10.116 1.00 58.69 107 PHE A N 1
ATOM 835 C CA . PHE A 1 107 ? -26.492 3.657 10.366 1.00 58.69 107 PHE A CA 1
ATOM 836 C C . PHE A 1 107 ? -26.739 3.372 11.857 1.00 58.69 107 PHE A C 1
ATOM 838 O O . PHE A 1 107 ? -27.866 3.056 12.238 1.00 58.69 107 PHE A O 1
ATOM 845 N N . GLN A 1 108 ? -25.744 3.528 12.744 1.00 57.94 108 GLN A N 1
ATOM 846 C CA . GLN A 1 108 ? -25.988 3.290 14.181 1.00 57.94 108 GLN A CA 1
ATOM 847 C C . GLN A 1 108 ? -26.781 4.420 14.857 1.00 57.94 108 GLN A C 1
ATOM 849 O O . GLN A 1 108 ? -27.500 4.156 15.819 1.00 57.94 108 GLN A O 1
ATOM 854 N N . GLY A 1 109 ? -26.669 5.663 14.370 1.00 56.41 109 GLY A N 1
ATOM 855 C CA . GLY A 1 109 ? -27.466 6.787 14.876 1.00 56.41 109 GLY A CA 1
ATOM 856 C C . GLY A 1 109 ? -28.966 6.596 14.629 1.00 56.41 109 GLY A C 1
ATOM 857 O O . GLY A 1 109 ? -29.770 6.844 15.525 1.00 56.41 109 GLY A O 1
ATOM 858 N N . LYS A 1 110 ? -29.341 6.059 13.458 1.00 55.19 110 LYS A N 1
ATOM 859 C CA . LYS A 1 110 ? -30.731 5.677 13.157 1.00 55.19 110 LYS A CA 1
ATOM 860 C C . LYS A 1 110 ? -31.231 4.543 14.060 1.00 55.19 110 LYS A C 1
ATOM 862 O O . LYS A 1 110 ? -32.345 4.623 14.567 1.00 55.19 110 LYS A O 1
ATOM 867 N N . ARG A 1 111 ? -30.390 3.540 14.341 1.00 52.81 111 ARG A N 1
ATOM 868 C CA . ARG A 1 111 ? -30.753 2.393 15.195 1.00 52.81 111 ARG A CA 1
ATOM 869 C C . ARG A 1 111 ? -31.062 2.792 16.644 1.00 52.81 111 ARG A C 1
ATOM 871 O O . ARG A 1 111 ? -32.025 2.293 17.209 1.00 52.81 111 ARG A O 1
ATOM 878 N N . LYS A 1 112 ? -30.307 3.732 17.233 1.00 51.81 112 LYS A N 1
ATOM 879 C CA . LYS A 1 112 ? -30.581 4.219 18.602 1.00 51.81 112 LYS A CA 1
ATOM 880 C C . LYS A 1 112 ? -31.870 5.038 18.719 1.00 51.81 112 LYS A C 1
ATOM 882 O O . LYS A 1 112 ? -32.485 5.036 19.776 1.00 51.81 112 LYS A O 1
ATOM 887 N N . ARG A 1 113 ? -32.285 5.728 17.651 1.00 54.28 113 ARG A N 1
ATOM 888 C CA . ARG A 1 113 ? -33.494 6.570 17.659 1.00 54.28 113 ARG A CA 1
ATOM 889 C C . ARG A 1 113 ? -34.792 5.757 17.591 1.00 54.28 113 ARG A C 1
ATOM 891 O O . ARG A 1 113 ? -35.813 6.242 18.058 1.00 54.28 113 ARG A O 1
ATOM 898 N N . SER A 1 114 ? -34.739 4.537 17.050 1.00 53.34 114 SER A N 1
ATOM 899 C CA . SER A 1 114 ? -35.900 3.638 16.966 1.00 53.34 114 SER A CA 1
ATOM 900 C C . SER A 1 114 ? -36.338 3.132 18.344 1.00 53.34 114 SER A C 1
ATOM 902 O O . SER A 1 114 ? -37.512 3.207 18.668 1.00 53.34 114 SER A O 1
ATOM 904 N N . TYR A 1 115 ? -35.395 2.737 19.207 1.00 54.16 115 TYR A N 1
ATOM 905 C CA . TYR A 1 115 ? -35.717 2.191 20.536 1.00 54.16 115 TYR A CA 1
ATOM 906 C C . TYR A 1 115 ? -36.372 3.194 21.497 1.00 54.16 115 TYR A C 1
ATOM 908 O O . TYR A 1 115 ? -37.039 2.787 22.4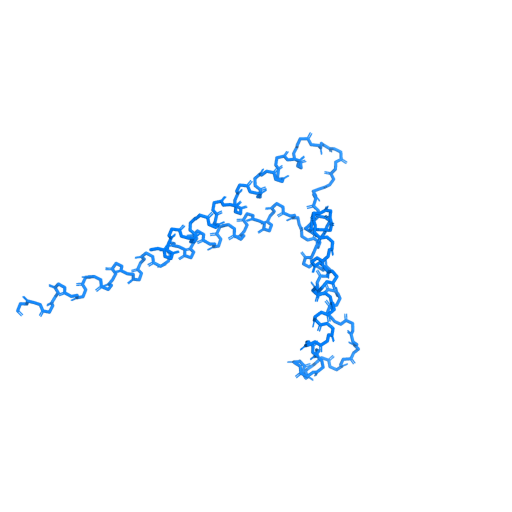37 1.00 54.16 115 TYR A O 1
ATOM 916 N N . HIS A 1 116 ? -36.212 4.502 21.275 1.00 53.44 116 HIS A N 1
ATOM 917 C CA . HIS A 1 116 ? -36.839 5.522 22.124 1.00 53.44 116 HIS A CA 1
ATOM 918 C C . HIS A 1 116 ? -38.289 5.842 21.708 1.00 53.44 116 HIS A C 1
ATOM 920 O O . HIS A 1 116 ? -38.969 6.610 22.390 1.00 53.44 116 HIS A O 1
ATOM 926 N N . ARG A 1 117 ? -38.765 5.303 20.576 1.00 56.38 117 ARG A N 1
ATOM 927 C CA . ARG A 1 117 ? -40.122 5.552 20.068 1.00 56.38 117 ARG A CA 1
ATOM 928 C C . ARG A 1 117 ? -41.127 4.46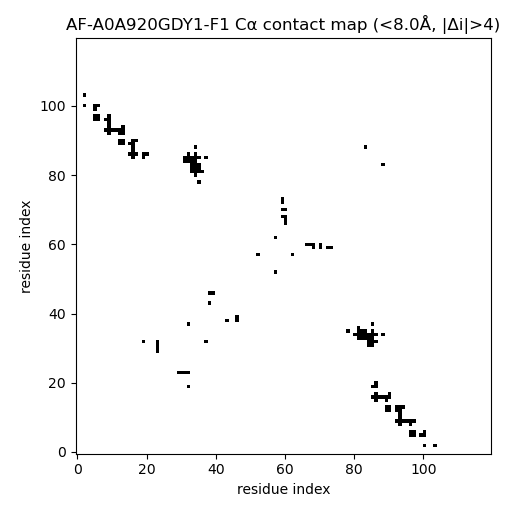8 20.472 1.00 56.38 117 ARG A C 1
ATOM 930 O O . ARG A 1 117 ? -42.309 4.776 20.515 1.00 56.38 117 ARG A O 1
ATOM 937 N N . ASP A 1 118 ? -40.654 3.285 20.859 1.00 57.97 118 ASP A N 1
ATOM 938 C CA . ASP A 1 118 ? -41.500 2.140 21.239 1.00 57.97 118 ASP A CA 1
ATOM 939 C C . ASP A 1 118 ? -41.729 2.021 22.763 1.00 57.97 118 ASP A C 1
ATOM 941 O O . ASP A 1 118 ? -42.210 1.004 23.248 1.00 57.97 118 ASP A O 1
ATOM 945 N N . GLY A 1 119 ? -41.354 3.048 23.536 1.00 57.97 119 GLY A N 1
ATOM 946 C CA . GLY A 1 119 ? -41.458 3.072 25.002 1.00 57.97 119 GLY A CA 1
ATOM 947 C C . GLY A 1 119 ? -42.522 4.022 25.562 1.00 57.97 119 GLY A C 1
ATOM 948 O O . GLY A 1 119 ? -42.327 4.539 26.661 1.00 57.97 119 GLY A O 1
ATOM 949 N N . ARG A 1 120 ? -43.586 4.321 24.808 1.00 45.16 120 ARG A N 1
ATOM 950 C CA . ARG A 1 120 ? -44.762 5.060 25.297 1.00 45.16 120 ARG A CA 1
ATOM 951 C C . ARG A 1 120 ? -46.020 4.233 25.142 1.00 45.16 120 ARG A C 1
ATOM 953 O O . ARG A 1 120 ? -46.187 3.673 24.040 1.00 45.16 120 ARG A O 1
#

Mean predicted aligned error: 11.66 Å

Solvent-accessible surface area (backbone atoms only — not comparable to full-atom values): 6680 Å² total; per-residue (Å²): 109,73,60,58,52,34,44,52,53,15,49,52,30,36,53,51,12,52,51,49,44,48,54,39,65,72,38,87,89,50,78,67,59,28,30,42,58,57,42,46,78,75,42,49,65,57,55,56,50,50,53,56,49,41,73,73,72,55,60,64,64,78,76,42,75,88,64,78,69,67,94,60,67,61,58,60,53,54,51,55,63,28,64,36,47,34,32,59,55,28,37,52,51,13,49,49,32,42,50,51,45,52,54,58,47,59,58,54,56,54,57,61,57,54,67,70,68,77,76,120

Nearest PDB structures (foldseek):
  6dfk-assembly2_J  TM=2.063E-01  e=5.652E+00  Plasmodium falciparum 3D7

Radius of gyration: 20.71 Å; Cα contacts (8 Å, |Δi|>4): 86; chains: 1; bounding box: 60×39×51 Å

Secondary structure (DSSP, 8-state):
-HHHHHHHHHHHHHHHHHHHHHHHHH-TTS---BHHHHHHHH-HHHHHHHHHHHHHH--HHHH-GGG---TTSHHHHHHHHHTSBHHHHHHHHHHHHHHHHHHHHHHHHHHHHHHTTS--

pLDDT: mean 74.87, std 13.87, range [45.16, 93.94]

Sequence (120 aa):
MMRLILKLLAAVFLLLGSWVMFGDITNDDSASVMLGQYLYERAPEFLQVAEAVIDRYIDPCSLFIALGCSPFIWHPVISSLLLWPAAIVFLVMGGAFLLLSRLFRGFQGKRKRSYHRDGR

Foldseek 3Di:
DVLVVLLVLLVVLLVVLVVQVVVCVVPPPDDFDFQLNVCCVPPVVVVVVVVVCCVPPPQVCVVCVPPPDDRCPVVVVVVVNRRDRNSVVSNVSSVVSVVVSVVVVVVVVVVVVVVVVPPD